Protein AF-A0A368F2A0-F1 (afdb_monomer_lite)

Structure (mmCIF, N/CA/C/O backbone):
data_AF-A0A368F2A0-F1
#
_entry.id   AF-A0A368F2A0-F1
#
loop_
_atom_site.group_PDB
_atom_site.id
_atom_site.type_symbol
_atom_site.label_atom_id
_atom_site.label_alt_id
_atom_site.label_comp_id
_atom_site.label_asym_id
_atom_site.label_entity_id
_atom_site.label_seq_id
_atom_site.pdbx_PDB_ins_code
_atom_site.Cartn_x
_atom_site.Cartn_y
_atom_site.Cartn_z
_atom_site.occupancy
_atom_site.B_iso_or_equiv
_atom_site.auth_seq_id
_atom_site.auth_comp_id
_atom_site.auth_asym_id
_atom_site.auth_atom_id
_atom_site.pdbx_PDB_model_num
ATOM 1 N N . MET A 1 1 ? 18.617 5.296 7.924 1.00 46.53 1 MET A N 1
ATOM 2 C CA . MET A 1 1 ? 17.763 4.129 7.613 1.00 46.53 1 MET A CA 1
ATOM 3 C C . MET A 1 1 ? 16.373 4.437 8.141 1.00 46.53 1 MET A C 1
ATOM 5 O O . MET A 1 1 ? 16.299 5.079 9.175 1.00 46.53 1 MET A O 1
ATOM 9 N N . SER A 1 2 ? 15.301 4.092 7.430 1.00 54.09 2 SER A N 1
ATOM 10 C CA . SER A 1 2 ? 13.936 4.188 7.971 1.00 54.09 2 SER A CA 1
ATOM 11 C C . SER A 1 2 ? 13.477 2.781 8.329 1.00 54.09 2 SER A C 1
ATOM 13 O O . SER A 1 2 ? 13.415 1.930 7.443 1.00 54.09 2 SER A O 1
ATOM 15 N N . ASP A 1 3 ? 13.202 2.542 9.609 1.00 56.88 3 ASP A N 1
ATOM 16 C CA . ASP A 1 3 ? 12.737 1.256 10.121 1.00 56.88 3 ASP A CA 1
ATOM 17 C C . ASP A 1 3 ? 11.363 0.916 9.530 1.00 56.88 3 ASP A C 1
ATOM 19 O O . ASP A 1 3 ? 10.346 1.541 9.839 1.00 56.88 3 ASP A O 1
ATOM 23 N N . VAL A 1 4 ? 11.341 -0.064 8.628 1.00 64.69 4 VAL A N 1
ATOM 24 C CA . VAL A 1 4 ? 10.111 -0.651 8.092 1.00 64.69 4 VAL A CA 1
ATOM 25 C C . VAL A 1 4 ? 9.727 -1.794 9.021 1.00 64.69 4 VAL A C 1
ATOM 27 O O . VAL A 1 4 ? 10.246 -2.899 8.897 1.00 64.69 4 VAL A O 1
ATOM 30 N N . CYS A 1 5 ? 8.847 -1.527 9.984 1.00 77.75 5 CYS A N 1
ATOM 31 C CA . CYS A 1 5 ? 8.304 -2.558 10.864 1.00 77.75 5 CYS A CA 1
ATOM 32 C C . CYS A 1 5 ? 6.941 -3.054 10.363 1.00 77.75 5 CYS A C 1
ATOM 34 O O . CYS A 1 5 ? 6.104 -2.263 9.915 1.00 77.75 5 CYS A O 1
ATOM 36 N N . LEU A 1 6 ? 6.723 -4.371 10.453 1.00 84.19 6 LEU A N 1
ATOM 37 C CA . LEU A 1 6 ? 5.412 -4.977 10.237 1.00 84.19 6 LEU A CA 1
ATOM 38 C C . LEU A 1 6 ? 4.494 -4.583 11.389 1.00 84.19 6 LEU A C 1
ATOM 40 O O . LEU A 1 6 ? 4.789 -4.854 12.551 1.00 84.19 6 LEU A O 1
ATOM 44 N N . LYS A 1 7 ? 3.394 -3.918 11.053 1.00 89.62 7 LYS A N 1
ATOM 45 C CA . LYS A 1 7 ? 2.374 -3.485 12.002 1.00 89.62 7 LYS A CA 1
ATOM 46 C C . LYS A 1 7 ? 1.138 -4.345 11.838 1.00 89.62 7 LYS A C 1
ATOM 48 O O . LYS A 1 7 ? 0.892 -4.913 10.775 1.00 89.62 7 LYS A O 1
ATOM 53 N N . THR A 1 8 ? 0.343 -4.409 12.892 1.00 91.88 8 THR A N 1
ATOM 54 C CA . THR A 1 8 ? -0.927 -5.126 12.903 1.00 91.88 8 THR A CA 1
ATOM 55 C C . THR A 1 8 ? -2.056 -4.171 13.245 1.00 91.88 8 THR A C 1
ATOM 57 O O . THR A 1 8 ? -1.907 -3.332 14.131 1.00 91.88 8 THR A O 1
ATOM 60 N N . VAL A 1 9 ? -3.190 -4.305 12.569 1.00 89.12 9 VAL A N 1
ATOM 61 C CA . VAL A 1 9 ? -4.428 -3.589 12.877 1.00 89.12 9 VAL A CA 1
ATOM 62 C C . VAL A 1 9 ? -5.582 -4.578 12.859 1.00 89.12 9 VAL A C 1
ATOM 64 O O . VAL A 1 9 ? -5.681 -5.395 11.950 1.00 89.12 9 VAL A O 1
ATOM 67 N N . THR A 1 10 ? -6.457 -4.514 13.856 1.00 90.62 10 THR A N 1
ATOM 68 C CA . THR A 1 10 ? -7.664 -5.343 1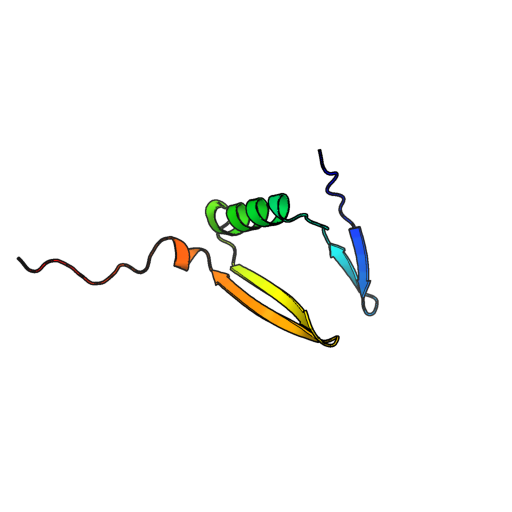3.882 1.00 90.62 10 THR A CA 1
ATOM 69 C C . THR A 1 10 ? -8.810 -4.572 13.241 1.00 90.62 10 THR A C 1
ATOM 71 O O . THR A 1 10 ? -9.214 -3.529 13.752 1.00 90.62 10 THR A O 1
ATOM 74 N N . ILE A 1 11 ? -9.345 -5.069 12.128 1.00 86.38 11 ILE A N 1
ATOM 75 C CA . ILE A 1 11 ? -10.491 -4.476 11.429 1.00 86.38 11 ILE A CA 1
ATOM 76 C C . ILE A 1 11 ? -11.616 -5.505 11.419 1.00 86.38 11 ILE A C 1
ATOM 78 O O . ILE A 1 11 ? -11.438 -6.612 10.928 1.00 86.38 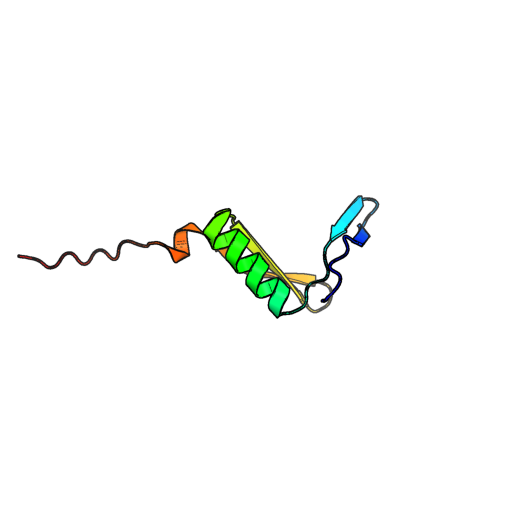11 ILE A O 1
ATOM 82 N N . LYS A 1 12 ? -12.784 -5.148 11.973 1.00 86.81 12 LYS A N 1
ATOM 83 C CA . LYS A 1 12 ? -13.972 -6.029 12.046 1.00 86.81 12 LYS A CA 1
ATOM 84 C C . LYS A 1 12 ? -13.696 -7.407 12.680 1.00 86.81 12 LYS A C 1
ATOM 86 O O . LYS A 1 12 ? -14.326 -8.392 12.321 1.00 86.81 12 LYS A O 1
ATOM 91 N N . GLY A 1 13 ? -12.760 -7.466 13.628 1.00 89.44 13 GLY A N 1
ATOM 92 C CA . GLY A 1 13 ? -12.352 -8.708 14.294 1.00 89.44 13 GLY A CA 1
ATOM 93 C C . GLY A 1 13 ? -11.263 -9.501 13.564 1.00 89.44 13 GLY A C 1
ATOM 94 O O . GLY A 1 13 ? -10.748 -10.455 14.136 1.00 89.44 13 GLY A O 1
ATOM 95 N N . GLU A 1 14 ? -10.852 -9.089 12.361 1.00 92.31 14 GLU A N 1
ATOM 96 C CA . GLU A 1 14 ? -9.744 -9.706 11.628 1.00 92.31 14 GLU A CA 1
ATOM 97 C C . GLU A 1 14 ? -8.431 -8.957 11.865 1.00 92.31 14 GLU A C 1
ATOM 99 O O . GLU A 1 14 ? -8.375 -7.728 11.775 1.00 92.31 14 GLU A O 1
ATOM 104 N N . LEU A 1 15 ? -7.360 -9.701 12.151 1.00 92.19 15 LEU A N 1
ATOM 105 C CA . LEU A 1 15 ? -6.016 -9.154 12.312 1.00 92.19 15 LEU A CA 1
ATOM 106 C C . LEU A 1 15 ? -5.359 -8.975 10.939 1.00 92.19 15 LEU A C 1
ATOM 108 O O . LEU A 1 15 ? -4.956 -9.943 10.298 1.00 92.19 15 LEU A O 1
ATOM 112 N N . LEU A 1 16 ? -5.210 -7.728 10.506 1.00 90.19 16 LEU A N 1
ATOM 113 C CA . LEU A 1 16 ? -4.536 -7.363 9.266 1.00 90.19 16 LEU A CA 1
ATOM 114 C C . LEU A 1 16 ? -3.109 -6.912 9.543 1.00 90.19 16 LEU A C 1
ATOM 116 O O . LEU A 1 16 ? -2.848 -6.117 10.445 1.00 90.19 16 LEU A O 1
ATOM 120 N N . GLN A 1 17 ? -2.183 -7.388 8.721 1.00 91.31 17 GLN A N 1
ATOM 121 C CA . GLN A 1 17 ? -0.789 -6.967 8.752 1.00 91.31 17 GLN A CA 1
ATOM 122 C C . GLN A 1 17 ? -0.544 -5.911 7.675 1.00 91.31 17 GLN A C 1
ATOM 124 O O . GLN A 1 17 ? -0.992 -6.059 6.539 1.00 91.31 17 GLN A O 1
ATOM 129 N N . TYR A 1 18 ? 0.165 -4.840 8.022 1.00 89.81 18 TYR A N 1
ATOM 130 C CA . TYR A 1 18 ? 0.458 -3.751 7.097 1.00 89.81 18 TYR A CA 1
ATOM 131 C C . TYR A 1 18 ? 1.834 -3.135 7.342 1.00 89.81 18 TYR A C 1
ATOM 133 O O . TYR A 1 18 ? 2.429 -3.256 8.414 1.00 89.81 18 TYR A O 1
ATOM 141 N N . LEU A 1 19 ? 2.333 -2.446 6.319 1.00 90.06 19 LEU A N 1
ATOM 142 C CA . LEU A 1 19 ? 3.596 -1.722 6.349 1.00 90.06 19 LEU A CA 1
ATOM 143 C C . LEU A 1 19 ? 3.338 -0.247 6.071 1.00 90.06 19 LEU A C 1
ATOM 145 O O . LEU A 1 19 ? 2.661 0.106 5.106 1.00 90.06 19 LEU A O 1
ATOM 149 N N . THR A 1 20 ? 3.904 0.624 6.902 1.00 89.44 20 THR A N 1
ATOM 150 C CA . THR A 1 20 ? 3.953 2.059 6.609 1.00 89.44 20 THR A CA 1
ATOM 151 C C . THR A 1 20 ? 5.185 2.349 5.772 1.00 89.44 20 THR A C 1
ATOM 153 O O . THR A 1 20 ? 6.300 2.115 6.232 1.00 89.44 20 THR A O 1
ATOM 156 N N . MET A 1 21 ? 4.981 2.866 4.563 1.00 88.69 21 MET A N 1
ATOM 157 C CA . MET A 1 21 ? 6.055 3.185 3.626 1.00 88.69 21 MET A CA 1
ATOM 158 C C . MET A 1 21 ? 6.098 4.688 3.371 1.00 88.69 21 MET A C 1
ATOM 160 O O . MET A 1 21 ? 5.062 5.317 3.157 1.00 88.69 21 MET A O 1
ATOM 164 N N . ASN A 1 22 ? 7.298 5.261 3.345 1.00 89.88 22 ASN A N 1
ATOM 165 C CA . ASN A 1 22 ? 7.498 6.586 2.763 1.00 89.88 22 ASN A CA 1
ATOM 166 C C . ASN A 1 22 ? 7.504 6.513 1.223 1.00 89.88 22 ASN A C 1
ATOM 168 O O . ASN A 1 22 ? 7.501 5.431 0.634 1.00 89.88 22 ASN A O 1
ATOM 172 N N . ASN A 1 23 ? 7.545 7.672 0.559 1.00 90.06 23 ASN A N 1
ATOM 173 C CA . ASN A 1 23 ? 7.474 7.751 -0.904 1.00 90.06 23 ASN A CA 1
ATOM 174 C C . ASN A 1 23 ? 8.595 6.949 -1.604 1.00 90.06 23 ASN A C 1
ATOM 176 O O . ASN A 1 23 ? 8.330 6.199 -2.540 1.00 90.06 23 ASN A O 1
ATOM 180 N N . GLY A 1 24 ? 9.837 7.028 -1.115 1.00 92.50 24 GLY A N 1
ATOM 181 C CA . GLY A 1 24 ? 10.961 6.292 -1.707 1.00 92.50 24 GLY A CA 1
ATOM 182 C C . GLY A 1 24 ? 10.817 4.771 -1.578 1.00 92.50 24 GLY A C 1
ATOM 183 O O . GLY A 1 24 ? 11.043 4.035 -2.539 1.00 92.50 24 GLY A O 1
ATOM 184 N N . GLN A 1 25 ? 10.386 4.294 -0.408 1.00 90.38 25 GLN A N 1
ATOM 185 C CA . GLN A 1 25 ? 10.109 2.875 -0.156 1.00 90.38 25 GLN A CA 1
ATOM 186 C C . GLN A 1 25 ? 8.944 2.365 -1.005 1.00 90.38 25 GLN A C 1
ATOM 188 O O . GLN A 1 25 ? 9.042 1.291 -1.598 1.00 90.38 25 GLN A O 1
ATOM 193 N N . TYR A 1 26 ? 7.871 3.151 -1.104 1.00 91.25 26 TYR A N 1
ATOM 194 C CA . TYR A 1 26 ? 6.717 2.841 -1.938 1.00 91.25 26 TYR A CA 1
ATOM 195 C C . TYR A 1 26 ? 7.124 2.674 -3.408 1.00 91.25 26 TYR A C 1
ATOM 197 O O . TYR A 1 26 ? 6.836 1.643 -4.013 1.00 91.25 26 TYR A O 1
ATOM 205 N N . GLN A 1 27 ? 7.871 3.633 -3.968 1.00 91.19 27 GLN A N 1
ATOM 206 C CA . GLN A 1 27 ? 8.327 3.569 -5.360 1.00 91.19 27 GLN A CA 1
ATOM 207 C C . GLN A 1 27 ? 9.211 2.347 -5.637 1.00 91.19 27 GLN A C 1
ATOM 209 O O . GLN A 1 27 ? 9.032 1.687 -6.664 1.00 91.19 27 GLN A O 1
ATOM 214 N N . ARG A 1 28 ? 10.145 2.022 -4.731 1.00 91.94 28 ARG A N 1
ATOM 215 C CA . ARG A 1 28 ? 10.992 0.826 -4.858 1.00 91.94 28 ARG A CA 1
ATOM 216 C C . ARG A 1 28 ? 10.155 -0.453 -4.797 1.00 91.94 28 ARG A C 1
ATOM 218 O O . ARG A 1 28 ? 10.272 -1.282 -5.692 1.00 91.94 28 ARG A O 1
ATOM 225 N N . THR A 1 29 ? 9.265 -0.569 -3.814 1.00 91.44 29 THR A N 1
ATOM 226 C CA . THR A 1 29 ? 8.414 -1.753 -3.629 1.00 91.44 29 THR A CA 1
ATOM 227 C C . THR A 1 29 ? 7.515 -1.977 -4.843 1.00 91.44 29 THR A C 1
ATOM 229 O O . THR A 1 29 ? 7.494 -3.065 -5.406 1.00 91.44 29 THR A O 1
ATOM 232 N N . VAL A 1 30 ? 6.821 -0.939 -5.320 1.00 91.00 30 VAL A N 1
ATOM 233 C CA . VAL A 1 30 ? 5.962 -1.036 -6.512 1.00 91.00 30 VAL A CA 1
ATOM 234 C C . VAL A 1 30 ? 6.769 -1.436 -7.747 1.00 91.00 30 VAL A C 1
ATOM 236 O O . VAL A 1 30 ? 6.327 -2.294 -8.513 1.00 91.00 30 VAL A O 1
ATOM 239 N N . ARG A 1 31 ? 7.966 -0.863 -7.934 1.00 90.88 31 ARG A N 1
ATOM 240 C CA . ARG A 1 31 ? 8.867 -1.246 -9.029 1.00 90.88 31 ARG A CA 1
ATOM 241 C C . ARG A 1 31 ? 9.228 -2.725 -8.951 1.00 90.88 31 ARG A C 1
ATOM 243 O O . ARG A 1 31 ? 9.130 -3.411 -9.962 1.00 90.88 31 ARG A O 1
ATOM 250 N N . GLU A 1 32 ? 9.622 -3.216 -7.782 1.00 91.00 32 GLU A N 1
ATOM 251 C CA . GLU A 1 32 ? 10.040 -4.607 -7.604 1.00 91.00 32 GLU A CA 1
ATOM 252 C C . GLU A 1 32 ? 8.882 -5.592 -7.806 1.00 91.00 32 GLU A C 1
ATOM 254 O O . GLU A 1 32 ? 9.019 -6.580 -8.534 1.00 91.00 32 GLU A O 1
ATOM 259 N N . LEU A 1 33 ? 7.711 -5.276 -7.248 1.00 90.38 33 LEU A N 1
ATOM 260 C CA . LEU A 1 33 ? 6.496 -6.072 -7.404 1.00 90.38 33 LEU A CA 1
ATOM 261 C C . LEU A 1 33 ? 6.059 -6.173 -8.873 1.00 90.38 33 LEU A C 1
ATOM 263 O O . LEU A 1 33 ? 5.638 -7.240 -9.319 1.00 90.38 33 LEU A O 1
ATOM 267 N N . LEU A 1 34 ? 6.175 -5.085 -9.641 1.00 90.00 34 LEU A N 1
ATOM 268 C CA . LEU A 1 34 ? 5.810 -5.075 -11.059 1.00 90.00 34 LEU A CA 1
ATOM 269 C C .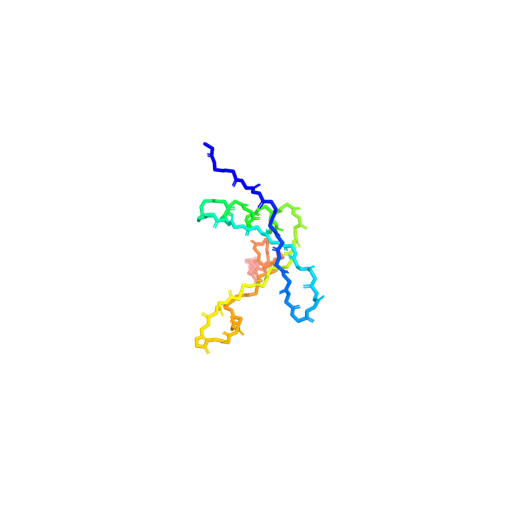 LEU A 1 34 ? 6.880 -5.713 -11.950 1.00 90.00 34 LEU A C 1
ATOM 271 O O . LEU A 1 34 ? 6.534 -6.484 -12.842 1.00 90.00 34 LEU A O 1
ATOM 275 N N . MET A 1 35 ? 8.158 -5.386 -11.748 1.00 85.00 35 MET A N 1
ATOM 276 C CA . MET A 1 35 ? 9.236 -5.772 -12.667 1.00 85.00 35 MET A CA 1
ATOM 277 C C . MET A 1 35 ? 9.796 -7.167 -12.380 1.00 85.00 35 MET A C 1
ATOM 279 O O . MET A 1 35 ? 9.987 -7.931 -13.323 1.00 85.00 35 MET A O 1
ATOM 283 N N . PHE A 1 36 ? 10.033 -7.515 -11.112 1.00 84.25 36 PHE A N 1
ATOM 284 C CA . PHE A 1 36 ? 10.656 -8.793 -10.744 1.00 84.25 36 PHE A CA 1
ATOM 285 C C . PHE A 1 36 ? 9.613 -9.863 -10.421 1.00 84.25 36 PHE A C 1
ATOM 287 O O . PHE A 1 36 ? 9.679 -10.964 -10.959 1.00 84.25 36 PHE A O 1
ATOM 294 N N . MET A 1 37 ? 8.607 -9.527 -9.607 1.00 86.56 37 MET A N 1
ATOM 295 C CA . MET A 1 37 ? 7.591 -10.497 -9.158 1.00 86.56 37 MET A CA 1
ATOM 296 C C . MET A 1 37 ? 6.412 -10.641 -10.132 1.00 86.56 37 MET A C 1
ATOM 298 O O . MET A 1 37 ? 5.633 -11.587 -10.040 1.00 86.56 37 MET A O 1
ATOM 302 N N . ARG A 1 38 ? 6.274 -9.706 -11.083 1.00 86.00 38 ARG A N 1
ATOM 303 C CA . ARG A 1 38 ? 5.202 -9.652 -12.095 1.00 86.00 38 ARG A CA 1
ATOM 304 C C . ARG A 1 38 ? 3.784 -9.652 -11.506 1.00 86.00 38 ARG A C 1
ATOM 306 O O . ARG A 1 38 ? 2.842 -10.152 -12.128 1.00 86.00 38 ARG A O 1
ATOM 313 N N . TYR A 1 39 ? 3.614 -9.070 -10.324 1.00 90.25 39 TYR A N 1
ATOM 314 C CA . TYR A 1 39 ? 2.323 -9.011 -9.650 1.00 90.25 39 TYR A CA 1
ATOM 315 C C . TYR A 1 39 ? 1.361 -8.013 -10.296 1.00 90.25 39 TYR A C 1
ATOM 317 O O . TYR A 1 39 ? 1.722 -7.138 -11.091 1.00 90.25 39 TYR A O 1
ATOM 325 N N . ARG A 1 40 ? 0.082 -8.182 -9.954 1.00 91.25 40 ARG A N 1
ATOM 326 C CA . ARG A 1 40 ? -0.967 -7.201 -10.216 1.00 91.25 40 ARG A CA 1
ATOM 327 C C . ARG A 1 40 ? -1.128 -6.343 -8.972 1.00 91.25 40 ARG A C 1
ATOM 329 O O . ARG A 1 40 ? -1.276 -6.883 -7.882 1.00 91.25 40 ARG A O 1
ATOM 336 N N . ILE A 1 41 ? -1.116 -5.029 -9.148 1.00 91.88 41 ILE A N 1
ATOM 337 C CA . ILE A 1 41 ? -1.227 -4.071 -8.049 1.00 91.88 41 ILE A CA 1
ATOM 338 C C . ILE A 1 41 ? -2.522 -3.287 -8.208 1.00 91.88 41 ILE A C 1
ATOM 340 O O . ILE A 1 41 ? -2.838 -2.820 -9.304 1.00 91.88 41 ILE A O 1
ATOM 344 N N . GLU A 1 42 ? -3.249 -3.133 -7.106 1.00 94.69 42 GLU A N 1
ATOM 345 C CA . GLU A 1 42 ? -4.407 -2.254 -6.980 1.00 94.69 42 GLU A CA 1
ATOM 346 C C . GLU A 1 42 ? -4.110 -1.200 -5.918 1.00 94.69 42 GLU A C 1
ATOM 348 O O . GLU A 1 42 ? -3.728 -1.530 -4.797 1.00 94.69 42 GLU A O 1
ATOM 353 N N . LEU A 1 43 ? -4.252 0.069 -6.289 1.00 93.25 43 LEU A N 1
ATOM 354 C CA . LEU A 1 43 ? -4.022 1.199 -5.402 1.00 93.25 43 LEU A CA 1
ATOM 355 C C . LEU A 1 43 ? -5.361 1.800 -5.001 1.00 93.25 43 LEU A C 1
ATOM 357 O O . LEU A 1 43 ? -6.128 2.223 -5.867 1.00 93.25 43 LEU A O 1
ATOM 361 N N . TYR A 1 44 ? -5.594 1.891 -3.699 1.00 93.00 44 TYR A N 1
ATOM 362 C CA . TYR A 1 44 ? -6.785 2.493 -3.118 1.00 93.00 44 TYR A CA 1
ATOM 363 C C . TYR A 1 44 ? -6.419 3.783 -2.384 1.00 93.00 44 TYR A C 1
ATOM 365 O O . TYR A 1 44 ? -5.353 3.881 -1.779 1.00 93.00 44 TYR A O 1
ATOM 373 N N . ALA A 1 45 ? -7.316 4.763 -2.426 1.00 93.38 45 ALA A N 1
ATOM 374 C CA . ALA A 1 45 ? -7.249 5.969 -1.611 1.00 93.38 45 ALA A CA 1
ATOM 375 C C . ALA A 1 45 ? -8.486 6.044 -0.719 1.00 93.38 45 ALA A C 1
ATOM 377 O O . ALA A 1 45 ? -9.580 5.677 -1.146 1.00 93.38 45 ALA A O 1
ATOM 378 N N . LEU A 1 46 ? -8.309 6.518 0.510 1.00 91.00 46 LEU A N 1
ATOM 379 C CA . LEU A 1 46 ? -9.415 6.772 1.421 1.00 91.00 46 LEU A CA 1
ATOM 380 C C . LEU A 1 46 ? -9.917 8.199 1.186 1.00 91.00 46 LEU A C 1
ATOM 382 O O . LEU A 1 46 ? -9.228 9.162 1.514 1.00 91.00 46 LEU A O 1
ATOM 386 N N . GLU A 1 47 ? -11.104 8.335 0.605 1.00 92.62 47 GLU A N 1
ATOM 387 C CA . GLU A 1 47 ? -11.740 9.622 0.318 1.00 92.62 47 GLU A CA 1
ATOM 388 C C . GLU A 1 47 ? -13.129 9.637 0.944 1.00 92.62 47 GLU A C 1
ATOM 390 O O . GLU A 1 4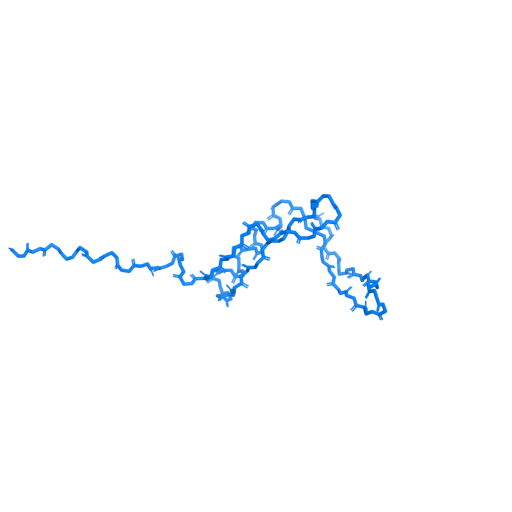7 ? -13.920 8.731 0.698 1.00 92.62 47 GLU A O 1
ATOM 395 N N . ARG A 1 48 ? -13.432 10.658 1.759 1.00 90.12 48 ARG A N 1
ATOM 396 C CA . ARG A 1 48 ? -14.730 10.783 2.456 1.00 90.12 48 ARG A CA 1
ATOM 397 C C . ARG A 1 48 ? -15.129 9.488 3.186 1.00 90.12 48 ARG A C 1
ATOM 399 O O . ARG A 1 48 ? -16.246 9.012 3.039 1.00 90.12 48 ARG A O 1
ATOM 406 N N . GLU A 1 49 ? -14.174 8.905 3.915 1.00 89.75 49 GLU A N 1
ATOM 407 C CA . GLU A 1 49 ? -14.329 7.646 4.669 1.00 89.75 49 GLU A CA 1
ATOM 408 C C . GLU A 1 49 ? -14.593 6.391 3.816 1.00 89.75 49 GLU A C 1
ATOM 410 O O . GLU A 1 49 ? -14.815 5.307 4.354 1.00 89.75 49 GLU A O 1
ATOM 415 N N . GLN A 1 50 ? -14.489 6.494 2.488 1.00 89.25 50 GLN A N 1
ATOM 416 C CA . GLN A 1 50 ? -14.685 5.378 1.574 1.00 89.25 50 GLN A CA 1
ATOM 417 C C . GLN A 1 50 ? -13.406 5.058 0.791 1.00 89.25 50 GLN A C 1
ATOM 419 O O . GLN A 1 50 ? -12.744 5.933 0.227 1.00 89.25 50 GLN A O 1
ATOM 424 N N . TRP A 1 51 ? -13.043 3.775 0.742 1.00 90.19 51 TRP A N 1
ATOM 425 C CA . TRP A 1 51 ? -11.919 3.305 -0.066 1.00 90.19 51 TRP A CA 1
ATOM 426 C C . TRP A 1 51 ? -12.295 3.305 -1.548 1.00 90.19 51 TRP A C 1
ATOM 428 O O . TRP A 1 51 ? -13.177 2.565 -1.977 1.00 90.19 51 TRP A O 1
ATOM 438 N N . THR A 1 52 ? -11.593 4.119 -2.331 1.00 94.44 52 THR A N 1
ATOM 439 C CA . THR A 1 52 ? -11.799 4.274 -3.773 1.00 94.44 52 THR A CA 1
ATOM 440 C C . THR A 1 52 ? -10.587 3.751 -4.535 1.00 94.44 52 THR A C 1
ATOM 442 O O . THR A 1 52 ? -9.452 4.130 -4.242 1.00 94.44 52 THR A O 1
ATOM 445 N N . LEU A 1 53 ? -10.812 2.895 -5.536 1.00 94.12 53 LEU A N 1
ATOM 446 C CA . LEU A 1 53 ? -9.752 2.395 -6.414 1.00 94.12 53 LEU A CA 1
ATOM 447 C C . LEU A 1 53 ? -9.230 3.534 -7.303 1.00 94.12 53 LEU A C 1
ATOM 449 O O . LEU A 1 53 ? -9.982 4.122 -8.077 1.00 94.12 53 LEU A O 1
ATOM 453 N N . LYS A 1 54 ? -7.932 3.823 -7.219 1.00 93.38 54 LYS A N 1
ATOM 454 C CA . LYS A 1 54 ? -7.256 4.855 -8.016 1.00 93.38 54 LYS A CA 1
ATOM 455 C C . LYS A 1 54 ? -6.518 4.291 -9.218 1.00 93.38 54 LYS A C 1
ATOM 457 O O . LYS A 1 54 ? -6.500 4.921 -10.270 1.00 93.38 54 LYS A O 1
ATOM 462 N N . ALA A 1 55 ? -5.896 3.123 -9.076 1.00 91.62 55 ALA A N 1
ATOM 463 C CA . ALA A 1 55 ? -5.125 2.524 -10.158 1.00 91.62 55 ALA A CA 1
ATOM 464 C C . ALA A 1 55 ? -5.105 1.001 -10.065 1.00 91.62 55 ALA A C 1
ATOM 466 O O . ALA A 1 55 ? -5.120 0.428 -8.977 1.00 91.62 55 ALA A O 1
ATOM 467 N N . LYS A 1 56 ? -5.016 0.348 -11.226 1.00 92.38 56 LYS A N 1
ATOM 468 C CA . LYS A 1 56 ? -4.873 -1.103 -11.345 1.00 92.38 56 LYS A CA 1
ATOM 469 C C . LYS A 1 56 ? -3.851 -1.419 -12.424 1.00 92.38 56 LYS A C 1
ATOM 471 O O . LYS A 1 56 ? -4.095 -1.177 -13.602 1.00 92.38 56 LYS A O 1
ATOM 476 N N . VAL A 1 57 ? -2.701 -1.948 -12.023 1.00 87.50 57 VAL A N 1
ATOM 477 C CA . VAL A 1 57 ? -1.551 -2.166 -12.908 1.00 87.50 57 VAL A CA 1
ATOM 478 C C . VAL A 1 57 ? -1.251 -3.653 -12.987 1.00 87.50 57 VAL A C 1
ATOM 480 O O . VAL A 1 57 ? -1.235 -4.357 -11.978 1.00 87.50 57 VAL A O 1
ATOM 483 N N . ARG A 1 58 ? -1.015 -4.149 -14.202 1.00 83.62 58 ARG A N 1
ATOM 484 C CA . ARG A 1 58 ? -0.563 -5.521 -14.449 1.00 83.62 58 ARG A CA 1
ATOM 485 C C . ARG A 1 58 ? 0.817 -5.459 -15.087 1.00 83.62 58 ARG A C 1
ATOM 487 O O . ARG A 1 58 ? 0.990 -4.746 -16.070 1.00 83.62 58 ARG A O 1
ATOM 494 N N . ALA A 1 59 ? 1.765 -6.236 -14.570 1.00 72.25 59 ALA A N 1
ATOM 495 C CA . ALA A 1 59 ? 3.152 -6.252 -15.040 1.00 72.25 59 ALA A CA 1
ATOM 496 C C . ALA A 1 59 ? 3.319 -6.429 -16.564 1.00 72.25 59 ALA A C 1
ATOM 498 O O . ALA A 1 59 ? 4.237 -5.867 -17.155 1.00 72.25 59 ALA A O 1
ATOM 499 N N . PHE A 1 60 ? 2.402 -7.149 -17.222 1.00 61.34 60 PHE A N 1
ATOM 500 C CA . PHE A 1 60 ? 2.408 -7.328 -18.681 1.00 61.34 60 PHE A CA 1
ATOM 501 C C . PHE A 1 60 ? 2.268 -6.019 -19.477 1.00 61.34 60 PHE A C 1
ATOM 503 O O . PHE A 1 60 ? 2.832 -5.914 -20.559 1.00 61.34 60 PHE A O 1
ATOM 510 N N . PHE A 1 61 ? 1.577 -5.005 -18.946 1.00 55.34 61 PHE A N 1
ATOM 511 C CA . PHE A 1 61 ? 1.332 -3.748 -19.668 1.00 55.34 61 PHE A CA 1
ATOM 512 C C . PHE A 1 61 ? 2.582 -2.863 -19.808 1.00 55.34 61 PHE A C 1
ATOM 514 O O . PHE A 1 61 ? 2.602 -1.978 -20.655 1.00 55.34 61 PHE A O 1
ATOM 521 N N . ILE A 1 62 ? 3.627 -3.101 -19.006 1.00 57.41 62 ILE A N 1
ATOM 522 C CA . ILE A 1 62 ? 4.868 -2.305 -19.025 1.00 57.41 62 ILE A CA 1
ATOM 523 C C . ILE A 1 62 ? 5.850 -2.824 -20.090 1.00 57.41 62 ILE A C 1
ATOM 525 O O . ILE A 1 62 ? 6.670 -2.061 -20.588 1.00 57.41 62 ILE A O 1
ATOM 529 N N . TRP A 1 63 ? 5.750 -4.103 -20.469 1.00 52.16 63 TRP A N 1
ATOM 530 C CA . TRP A 1 63 ? 6.737 -4.785 -21.320 1.00 52.16 63 TRP A CA 1
ATOM 531 C C . TRP A 1 63 ? 6.223 -5.189 -22.708 1.00 52.16 63 TRP A C 1
ATOM 533 O O . TRP A 1 63 ? 6.970 -5.788 -23.475 1.00 52.16 63 TRP A O 1
ATOM 543 N N . GLY A 1 64 ? 4.981 -4.856 -23.067 1.00 43.25 64 GLY A N 1
ATOM 544 C CA . GLY A 1 64 ? 4.519 -5.032 -24.441 1.00 43.25 64 GLY A CA 1
ATOM 545 C C . GLY A 1 64 ? 3.007 -4.995 -24.605 1.00 43.25 64 GLY A C 1
ATOM 546 O O . GLY A 1 64 ? 2.303 -5.926 -24.228 1.00 43.25 64 GLY A O 1
ATOM 547 N N . THR A 1 65 ? 2.520 -3.977 -25.307 1.00 50.53 65 THR A N 1
ATOM 548 C CA . THR A 1 65 ? 1.731 -4.300 -26.497 1.00 50.53 65 THR A CA 1
ATOM 549 C C . THR A 1 65 ? 2.734 -4.354 -27.650 1.00 50.53 65 THR A C 1
ATOM 551 O O . THR A 1 65 ? 3.504 -3.404 -27.809 1.00 50.53 65 THR A O 1
ATOM 554 N N . PRO A 1 66 ? 2.810 -5.439 -28.437 1.00 49.03 66 PRO A N 1
ATOM 555 C CA . PRO A 1 66 ? 3.460 -5.345 -29.728 1.00 49.03 66 PRO A CA 1
ATOM 556 C C . PRO A 1 66 ? 2.594 -4.391 -30.549 1.00 49.03 66 PRO A C 1
ATOM 558 O O . PRO A 1 66 ? 1.495 -4.738 -30.974 1.00 49.03 66 PRO A O 1
ATOM 561 N N . SER A 1 67 ? 3.056 -3.148 -30.687 1.00 47.72 67 SER A N 1
ATOM 562 C CA . SER A 1 67 ? 2.523 -2.218 -31.674 1.00 47.72 67 SER A CA 1
ATOM 563 C C . SER A 1 67 ? 2.609 -2.915 -33.026 1.00 47.72 67 SER A C 1
ATOM 565 O O . SER A 1 67 ? 3.696 -3.211 -33.519 1.00 47.72 67 SER A O 1
ATOM 567 N N . SER A 1 68 ? 1.452 -3.229 -33.596 1.00 49.41 68 SER A N 1
ATOM 568 C CA . SER A 1 68 ? 1.275 -3.834 -34.911 1.00 49.41 68 SER A CA 1
ATOM 569 C C . SER A 1 68 ? 1.615 -2.842 -36.032 1.00 49.41 68 SER A C 1
ATOM 571 O O . SER A 1 68 ? 0.787 -2.546 -36.890 1.00 49.41 68 SER A O 1
ATOM 573 N N . ARG A 1 69 ? 2.834 -2.298 -36.027 1.00 49.81 69 ARG A N 1
ATOM 574 C CA . ARG A 1 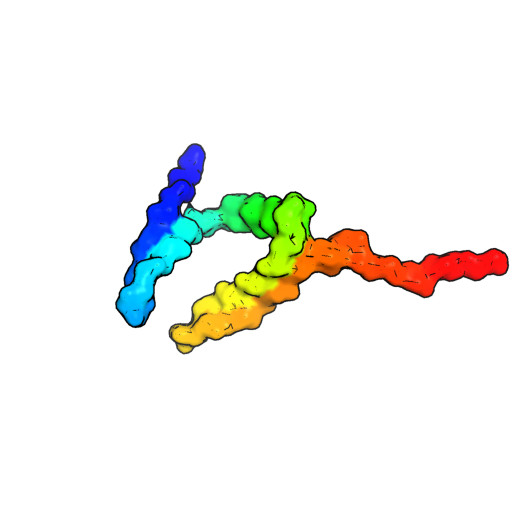69 ? 3.440 -1.628 -37.180 1.00 49.81 69 ARG A CA 1
ATOM 575 C C . ARG A 1 69 ? 4.661 -2.426 -37.602 1.00 49.81 69 ARG A C 1
ATOM 577 O O . ARG A 1 69 ? 5.792 -2.087 -37.273 1.00 49.81 69 ARG A O 1
ATOM 584 N N . ALA A 1 70 ? 4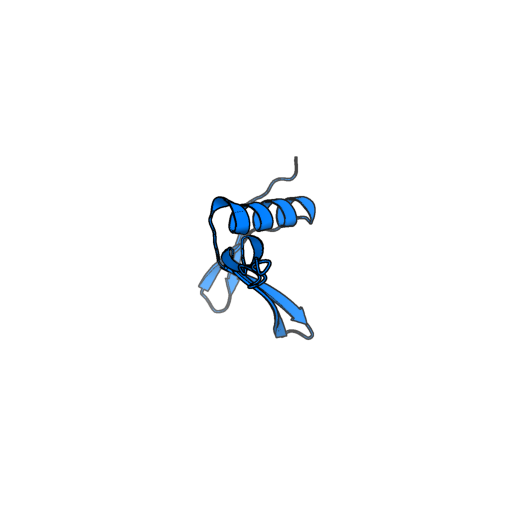.398 -3.500 -38.338 1.00 48.50 70 ALA A N 1
ATOM 585 C CA . ALA A 1 70 ? 5.367 -3.989 -39.302 1.00 48.50 70 ALA A CA 1
ATOM 586 C C . ALA A 1 70 ? 5.547 -2.891 -40.371 1.00 48.50 70 ALA A C 1
ATOM 588 O O . ALA A 1 70 ? 4.535 -2.402 -40.882 1.00 48.50 70 ALA A O 1
ATOM 589 N N . PRO A 1 71 ? 6.775 -2.460 -40.702 1.00 46.97 71 PRO A N 1
ATOM 590 C CA . PRO A 1 71 ? 6.992 -1.733 -41.941 1.00 46.97 71 PRO A CA 1
ATOM 591 C C . PRO A 1 71 ? 6.735 -2.709 -43.094 1.00 46.97 71 PRO A C 1
ATOM 593 O O . PRO A 1 71 ? 7.326 -3.787 -43.157 1.00 46.97 71 PRO A O 1
ATOM 596 N N . SER A 1 72 ? 5.785 -2.359 -43.956 1.00 48.28 72 SER A N 1
ATOM 597 C CA . SER A 1 72 ? 5.585 -3.000 -45.251 1.00 48.28 72 SER A CA 1
ATOM 598 C C . SER A 1 72 ? 6.853 -2.843 -46.092 1.00 48.28 72 SER A C 1
ATOM 600 O O . SER A 1 72 ? 7.401 -1.741 -46.151 1.00 48.28 72 SER A O 1
ATOM 602 N N . VAL A 1 73 ? 7.282 -3.970 -46.670 1.00 53.31 73 VAL A N 1
ATOM 603 C CA . VAL A 1 73 ? 8.351 -4.132 -47.673 1.00 53.31 73 VAL A CA 1
ATOM 604 C C . VAL A 1 73 ? 8.269 -3.076 -48.769 1.00 53.31 73 VAL A C 1
ATOM 606 O O . VAL A 1 73 ? 7.130 -2.783 -49.200 1.00 53.31 73 VAL A O 1
#

Organism: Ancylostoma caninum (NCBI:txid29170)

Secondary structure (DSSP, 8-state):
-----EEEEEETTEEEEEE---HHHHHHHHHHHHHTS--EEEEEEEETTEEEEEEEEETHHHH------PPP-

Radius of gyration: 17.85 Å; chains: 1; bounding box: 32×21×62 Å

InterPro domains:
  IPR016151 DNA mismatch repair protein MutS, N-terminal [G3DSA:3.40.1170.10] (1-57)

pLDDT: mean 80.39, std 16.82, range [43.25, 94.69]

Foldseek 3Di:
DDDFDWDWDQDPNDIDIDTDDDPVRVVVVVCCCLAPVQDWDWDWDQDPNDTDTDDIDGSVVVPDDPPPDDPDD

Sequence (73 aa):
MSDVCLKTVTIKGELLQYLTMNNGQYQRTVRELLMFMRYRIELYALEREQWTLKAKVRAFFIWGTPSSRAPSV